Protein AF-X1QH11-F1 (afdb_monomer_lite)

Sequence (89 aa):
ACPVCETGEIQIITSKQTGKRFAGCTNYFQGSCDASYPLPQKGKIQATGRKCSVCGAPRIKVLRRRRRPWDLCINIDCPSKRKEEPVDG

Structure (mmCIF, N/CA/C/O backbone):
data_AF-X1QH11-F1
#
_entry.id   AF-X1QH11-F1
#
loop_
_atom_site.group_PDB
_atom_site.id
_atom_site.type_symbol
_atom_site.label_atom_id
_atom_site.label_alt_id
_atom_site.label_comp_id
_atom_site.label_asym_id
_atom_site.label_entity_id
_atom_site.label_seq_id
_atom_site.pdbx_PDB_ins_code
_atom_site.Cartn_x
_atom_site.Cartn_y
_atom_site.Cartn_z
_atom_site.occupancy
_atom_site.B_iso_or_equiv
_atom_site.auth_seq_id
_atom_site.auth_comp_id
_atom_site.auth_asym_id
_atom_site.auth_atom_id
_atom_site.pdbx_PDB_model_num
ATOM 1 N N . ALA A 1 1 ? -10.774 3.464 -1.451 1.00 86.12 1 ALA A N 1
ATOM 2 C CA . ALA A 1 1 ? -11.545 2.247 -1.127 1.00 86.12 1 ALA A CA 1
ATOM 3 C C . ALA A 1 1 ? -10.636 1.046 -0.844 1.00 86.12 1 ALA A C 1
ATOM 5 O O . ALA A 1 1 ? -9.827 0.669 -1.694 1.00 86.12 1 ALA A O 1
ATOM 6 N N . CYS A 1 2 ? -10.769 0.486 0.358 1.00 92.12 2 CYS A N 1
ATOM 7 C CA . CYS A 1 2 ? -10.172 -0.751 0.847 1.00 92.12 2 CYS A CA 1
ATOM 8 C C . CYS A 1 2 ? -10.908 -1.952 0.232 1.00 92.12 2 CYS A C 1
ATOM 10 O O . CYS A 1 2 ? -12.133 -1.966 0.279 1.00 92.12 2 CYS A O 1
ATOM 12 N N . PRO A 1 3 ? -10.207 -2.956 -0.326 1.00 91.00 3 PRO A N 1
ATOM 13 C CA . PRO A 1 3 ? -10.857 -4.104 -0.964 1.00 91.00 3 PRO A CA 1
ATOM 14 C C . PRO A 1 3 ? -11.500 -5.093 0.025 1.00 91.00 3 PRO A C 1
ATOM 16 O O . PRO A 1 3 ? -12.114 -6.048 -0.423 1.00 91.00 3 PRO A O 1
ATOM 19 N N . VAL A 1 4 ? -11.323 -4.903 1.339 1.00 92.44 4 VAL A N 1
ATOM 20 C CA . VAL A 1 4 ? -11.849 -5.812 2.375 1.00 92.44 4 VAL A CA 1
ATOM 21 C C . VAL A 1 4 ? -13.151 -5.287 2.977 1.00 92.44 4 VAL A C 1
ATOM 23 O O . VAL A 1 4 ? -14.127 -6.018 3.045 1.00 92.44 4 VAL A O 1
ATOM 26 N N . CYS A 1 5 ? -13.180 -4.023 3.413 1.00 93.56 5 CYS A N 1
ATOM 27 C CA . CYS A 1 5 ? -14.349 -3.439 4.083 1.00 93.56 5 CYS A CA 1
ATOM 28 C C . CYS A 1 5 ? -15.135 -2.433 3.232 1.00 93.56 5 CYS A C 1
ATOM 30 O O . CYS A 1 5 ? -16.124 -1.894 3.720 1.00 93.56 5 CYS A O 1
ATOM 32 N N . GLU A 1 6 ? -14.646 -2.104 2.028 1.00 92.38 6 GLU A N 1
ATOM 33 C CA . GLU A 1 6 ? -15.226 -1.178 1.030 1.00 92.38 6 GLU A CA 1
ATOM 34 C C . GLU A 1 6 ? -15.436 0.287 1.464 1.00 92.38 6 GLU A C 1
ATOM 36 O O . GLU A 1 6 ? -15.512 1.178 0.622 1.00 92.38 6 GLU A O 1
ATOM 41 N N . THR A 1 7 ? -15.414 0.564 2.763 1.00 92.69 7 THR A N 1
ATOM 42 C CA . THR A 1 7 ? -15.712 1.860 3.389 1.00 92.69 7 THR A CA 1
ATOM 43 C C . THR A 1 7 ? -14.463 2.680 3.707 1.00 92.69 7 THR A C 1
ATOM 45 O O . THR A 1 7 ? -14.516 3.905 3.730 1.00 92.69 7 THR A O 1
ATOM 48 N N . GLY A 1 8 ? -13.323 2.025 3.945 1.00 92.38 8 GLY A N 1
ATOM 49 C CA . GLY A 1 8 ? -12.055 2.692 4.254 1.00 92.38 8 GLY A CA 1
ATOM 50 C C . GLY A 1 8 ? -11.163 2.939 3.035 1.00 92.38 8 GLY A C 1
ATOM 51 O O . GLY A 1 8 ? -11.480 2.569 1.903 1.00 92.38 8 GLY A O 1
ATOM 52 N N . GLU A 1 9 ? -9.979 3.505 3.260 1.00 93.56 9 GLU A N 1
ATOM 53 C CA . GLU A 1 9 ? -8.929 3.656 2.244 1.00 93.56 9 GLU A CA 1
ATOM 54 C C . GLU A 1 9 ? -7.633 2.965 2.650 1.00 93.56 9 GLU A C 1
ATOM 56 O O . GLU A 1 9 ? -7.337 2.843 3.830 1.00 93.56 9 GLU A O 1
ATOM 61 N N . ILE A 1 10 ? -6.841 2.511 1.675 1.00 95.25 10 ILE A N 1
ATOM 62 C CA . ILE A 1 10 ? -5.519 1.944 1.953 1.00 95.25 10 ILE A CA 1
ATOM 63 C C . ILE A 1 10 ? -4.483 3.064 1.951 1.00 95.25 10 ILE A C 1
ATOM 65 O O . ILE A 1 10 ? -4.292 3.725 0.930 1.00 95.25 10 ILE A O 1
ATOM 69 N N . GLN A 1 11 ? -3.775 3.228 3.065 1.00 94.81 11 GLN A N 1
ATOM 70 C CA . GLN A 1 11 ? -2.738 4.241 3.247 1.00 94.81 11 GLN A CA 1
ATOM 71 C C . GLN A 1 11 ? -1.428 3.624 3.733 1.00 94.81 11 GLN A C 1
ATOM 73 O O . GLN A 1 11 ? -1.417 2.555 4.338 1.00 94.81 11 GLN A O 1
ATOM 78 N N . ILE A 1 12 ? -0.308 4.300 3.464 1.00 95.19 12 ILE A N 1
ATOM 79 C CA . ILE A 1 12 ? 1.000 3.903 3.994 1.00 95.19 12 ILE A CA 1
ATOM 80 C C . ILE A 1 12 ? 1.096 4.375 5.443 1.00 95.19 12 ILE A C 1
ATOM 82 O O . ILE A 1 12 ? 0.976 5.562 5.725 1.00 95.19 12 ILE A O 1
ATOM 86 N N . ILE A 1 13 ? 1.361 3.439 6.343 1.00 94.38 13 ILE A N 1
ATOM 87 C CA . ILE A 1 13 ? 1.441 3.638 7.785 1.00 94.38 13 ILE A CA 1
ATOM 88 C C . ILE A 1 13 ? 2.817 3.169 8.257 1.00 94.38 13 ILE A C 1
ATOM 90 O O . ILE A 1 13 ? 3.343 2.163 7.778 1.00 94.38 13 ILE A O 1
ATOM 94 N N . THR A 1 14 ? 3.398 3.870 9.227 1.00 94.69 14 THR A N 1
ATOM 95 C CA . THR A 1 14 ? 4.584 3.402 9.954 1.00 94.69 14 THR A CA 1
ATOM 96 C C . THR A 1 14 ? 4.150 2.827 11.296 1.00 94.69 14 THR A C 1
ATOM 98 O O . THR A 1 14 ? 3.523 3.513 12.101 1.00 94.69 14 THR A O 1
ATOM 101 N N . SER A 1 15 ? 4.477 1.560 11.548 1.00 92.56 15 SER A N 1
ATOM 102 C CA . SER A 1 15 ? 4.222 0.907 12.832 1.00 92.56 15 SER A CA 1
ATOM 103 C C . SER A 1 15 ? 5.032 1.595 13.927 1.00 92.56 15 SER A C 1
ATOM 105 O O . SER A 1 15 ? 6.259 1.616 13.864 1.00 92.56 15 SER A O 1
ATOM 107 N N . LYS A 1 16 ? 4.356 2.116 14.957 1.00 92.12 16 LYS A N 1
ATOM 108 C CA . LYS A 1 16 ? 5.026 2.711 16.127 1.00 92.12 16 LYS A CA 1
ATOM 109 C C . LYS A 1 16 ? 5.836 1.680 16.920 1.00 92.12 16 LYS A C 1
ATOM 111 O O . LYS A 1 16 ? 6.852 2.030 17.499 1.00 92.12 16 LYS A O 1
ATOM 116 N N . GLN A 1 17 ? 5.406 0.417 16.912 1.00 92.31 17 GLN A N 1
ATOM 117 C CA . GLN A 1 17 ? 6.054 -0.662 17.660 1.00 92.31 17 GLN A CA 1
ATOM 118 C C . GLN A 1 17 ? 7.338 -1.155 16.985 1.00 92.31 17 GLN A C 1
ATOM 120 O O . GLN A 1 17 ? 8.332 -1.404 17.655 1.00 92.31 17 GLN A O 1
ATOM 125 N N . THR A 1 18 ? 7.323 -1.322 15.659 1.00 94.12 18 THR A N 1
ATOM 126 C CA . THR A 1 18 ? 8.452 -1.934 14.930 1.00 94.12 18 THR A CA 1
ATOM 127 C C . THR A 1 18 ? 9.259 -0.940 14.099 1.00 94.12 18 THR A C 1
ATOM 129 O O . THR A 1 18 ? 10.285 -1.313 13.535 1.00 94.12 18 THR A O 1
ATOM 132 N N . GLY A 1 19 ? 8.772 0.292 13.933 1.00 95.06 19 GLY A N 1
ATOM 133 C CA . GLY A 1 19 ? 9.325 1.286 13.008 1.00 95.06 19 GLY A CA 1
ATOM 134 C C . GLY A 1 19 ? 9.165 0.927 11.525 1.00 95.06 19 GLY A C 1
ATOM 135 O O . GLY A 1 19 ? 9.583 1.691 10.656 1.00 95.06 19 GLY A O 1
ATOM 136 N N . LYS A 1 20 ? 8.568 -0.228 11.203 1.00 95.44 20 LYS A N 1
ATOM 137 C CA . LYS A 1 20 ? 8.408 -0.707 9.828 1.00 95.44 20 LYS A CA 1
ATOM 138 C C . LYS A 1 20 ? 7.186 -0.079 9.176 1.00 95.44 20 LYS A C 1
ATOM 140 O O . LYS A 1 20 ? 6.137 0.072 9.802 1.00 95.44 20 LYS A O 1
ATOM 145 N N . ARG A 1 21 ? 7.298 0.229 7.887 1.00 95.38 21 ARG A N 1
ATOM 146 C CA . ARG A 1 21 ? 6.166 0.706 7.086 1.00 95.38 21 ARG A CA 1
ATOM 147 C C . ARG A 1 21 ? 5.338 -0.439 6.511 1.00 95.38 21 ARG A C 1
ATOM 149 O O . ARG A 1 21 ? 5.888 -1.451 6.080 1.00 95.38 21 ARG A O 1
ATOM 156 N N . PHE A 1 22 ? 4.033 -0.245 6.449 1.00 95.88 22 PHE A N 1
ATOM 157 C CA . PHE A 1 22 ? 3.060 -1.150 5.847 1.00 95.88 22 PHE A CA 1
ATOM 158 C C . PHE A 1 22 ? 1.947 -0.326 5.190 1.00 95.88 22 PHE A C 1
ATOM 160 O O . PHE A 1 22 ? 1.877 0.884 5.383 1.00 95.88 22 PHE A O 1
ATOM 167 N N . ALA A 1 23 ? 1.116 -0.946 4.363 1.00 96.06 23 ALA A N 1
ATOM 168 C CA . ALA A 1 23 ? -0.110 -0.339 3.869 1.00 96.06 23 ALA A CA 1
ATOM 169 C C . ALA A 1 23 ? -1.280 -0.906 4.673 1.00 96.06 23 ALA A C 1
ATOM 171 O O . ALA A 1 23 ? -1.389 -2.121 4.779 1.00 96.06 23 ALA A O 1
ATOM 172 N N . GLY A 1 24 ? -2.136 -0.063 5.236 1.00 96.00 24 GLY A N 1
ATOM 173 C CA . GLY A 1 24 ? -3.280 -0.497 6.038 1.00 96.00 24 GLY A CA 1
ATOM 174 C C . GLY A 1 24 ? -4.534 0.309 5.737 1.00 96.00 24 GLY A C 1
ATOM 175 O O . GLY A 1 24 ? -4.454 1.404 5.177 1.00 96.00 24 GLY A O 1
ATOM 176 N N . CYS A 1 25 ? -5.691 -0.253 6.081 1.00 96.69 25 CYS A N 1
ATOM 177 C CA . CYS A 1 25 ? -6.967 0.452 5.998 1.00 96.69 25 CYS A CA 1
ATOM 178 C C . CYS A 1 25 ? -7.001 1.656 6.960 1.00 96.69 25 CYS A C 1
ATOM 180 O O . CYS A 1 25 ? -6.489 1.574 8.071 1.00 96.69 25 CYS A O 1
ATOM 182 N N . THR A 1 26 ? -7.666 2.752 6.602 1.00 95.31 26 THR A N 1
ATOM 183 C CA . THR A 1 26 ? -7.940 3.875 7.524 1.00 95.31 26 THR A CA 1
ATOM 184 C C . THR A 1 26 ? -8.734 3.437 8.756 1.00 95.31 26 THR A C 1
ATOM 186 O O . THR A 1 26 ? -8.563 3.993 9.838 1.00 95.31 26 THR A O 1
ATOM 189 N N . ASN A 1 27 ? -9.546 2.389 8.611 1.00 94.94 27 ASN A N 1
ATOM 190 C CA . ASN A 1 27 ? -10.327 1.794 9.693 1.00 94.94 27 ASN A CA 1
ATOM 191 C C . ASN A 1 27 ? -9.533 0.745 10.495 1.00 94.94 27 ASN A C 1
ATOM 193 O O . ASN A 1 27 ? -10.055 0.185 11.454 1.00 94.94 27 ASN A O 1
ATOM 197 N N . TYR A 1 28 ? -8.262 0.507 10.144 1.00 92.25 28 TYR A N 1
ATOM 198 C CA . TYR A 1 28 ? -7.398 -0.467 10.816 1.00 92.25 28 TYR A CA 1
ATOM 199 C C . TYR A 1 28 ? -7.249 -0.184 12.310 1.00 92.25 28 TYR A C 1
ATOM 201 O O . TYR A 1 28 ? -7.426 -1.061 13.147 1.00 92.25 28 TYR A O 1
ATOM 209 N N . PHE A 1 29 ? -7.002 1.077 12.665 1.00 87.44 29 PHE A N 1
ATOM 210 C CA . PHE A 1 29 ? -6.842 1.480 14.062 1.00 87.44 29 PHE A CA 1
ATOM 211 C C . PHE A 1 29 ? -8.151 1.519 14.855 1.00 87.44 29 PHE A C 1
ATOM 213 O O . PHE A 1 29 ? -8.110 1.571 16.079 1.00 87.44 29 PHE A O 1
ATOM 220 N N . GLN A 1 30 ? -9.297 1.490 14.171 1.00 88.81 30 GLN A N 1
ATOM 221 C CA . GLN A 1 30 ? -10.616 1.441 14.803 1.00 88.81 30 GLN A CA 1
ATOM 222 C C . GLN A 1 30 ? -11.057 -0.005 15.093 1.00 88.81 30 GLN A C 1
ATOM 224 O O . GLN A 1 30 ? -12.093 -0.209 15.713 1.00 88.81 30 GLN A O 1
ATOM 229 N N . GLY A 1 31 ? -10.306 -1.011 14.624 1.00 90.62 31 GLY A N 1
ATOM 230 C CA . GLY A 1 31 ? -10.633 -2.430 14.794 1.00 90.62 31 GLY A CA 1
ATOM 231 C C . GLY A 1 31 ? -11.758 -2.947 13.891 1.00 90.62 31 GLY A C 1
ATOM 232 O O . GLY A 1 31 ? -12.054 -4.135 13.916 1.00 90.62 31 GLY A O 1
ATOM 233 N N . SER A 1 32 ? -12.366 -2.094 13.061 1.00 94.06 32 SER A N 1
ATOM 234 C CA . SER A 1 32 ? -13.446 -2.472 12.137 1.00 94.06 32 SER A CA 1
ATOM 235 C C . SER A 1 32 ? -12.949 -3.013 10.788 1.00 94.06 32 SER A C 1
ATOM 237 O O . SER A 1 32 ? -13.748 -3.402 9.939 1.00 94.06 32 SER A O 1
ATOM 239 N N . CYS A 1 33 ? -11.633 -3.038 10.563 1.00 95.44 33 CYS A N 1
ATOM 240 C CA . CYS A 1 33 ? -11.002 -3.679 9.412 1.00 95.44 33 CYS A CA 1
ATOM 241 C C . CYS A 1 33 ? -9.581 -4.116 9.783 1.00 95.44 33 CYS A C 1
ATOM 243 O O . CYS A 1 33 ? -8.857 -3.365 10.417 1.00 95.44 33 CYS A O 1
ATOM 245 N N . ASP A 1 34 ? -9.147 -5.291 9.350 1.00 94.44 34 ASP A N 1
ATOM 246 C CA . ASP A 1 34 ? -7.822 -5.863 9.631 1.00 94.44 34 ASP A CA 1
ATOM 247 C C . ASP A 1 34 ? -6.875 -5.824 8.416 1.00 94.44 34 ASP A C 1
ATOM 249 O O . ASP A 1 34 ? -5.720 -6.250 8.495 1.00 94.44 34 ASP A O 1
ATOM 253 N N . ALA A 1 35 ? -7.336 -5.262 7.293 1.00 95.06 35 ALA A N 1
ATOM 254 C CA . ALA A 1 35 ? -6.579 -5.211 6.051 1.00 95.06 35 ALA A CA 1
ATOM 255 C C . ALA A 1 35 ? -5.236 -4.489 6.239 1.00 95.06 35 ALA A C 1
ATOM 257 O O . ALA A 1 35 ? -5.175 -3.265 6.418 1.00 95.06 35 ALA A O 1
ATOM 258 N N . SER A 1 36 ? -4.158 -5.263 6.135 1.00 94.94 36 SER A N 1
ATOM 259 C CA . SER A 1 36 ? -2.782 -4.798 6.234 1.00 94.94 36 SER A CA 1
ATOM 260 C C . SER A 1 36 ? -1.888 -5.544 5.245 1.00 94.94 36 SER A C 1
ATOM 262 O O . SER A 1 36 ? -2.073 -6.726 4.967 1.00 94.94 36 SER A O 1
ATOM 264 N N . TYR A 1 37 ? -0.920 -4.832 4.677 1.00 94.94 37 TYR A N 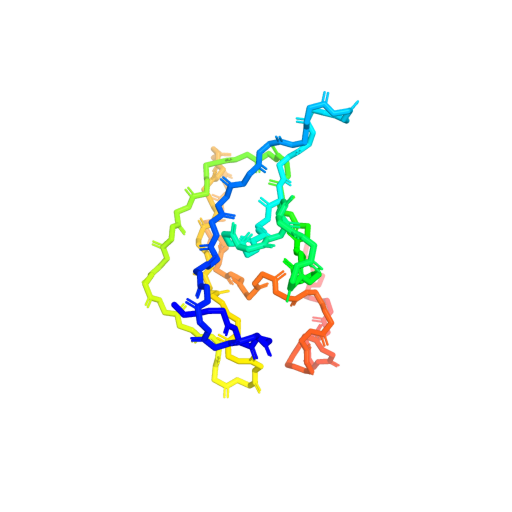1
ATOM 265 C CA . TYR A 1 37 ? -0.026 -5.347 3.649 1.00 94.94 37 TYR A CA 1
ATOM 266 C C . TYR A 1 37 ? 1.403 -4.887 3.941 1.00 94.94 37 TYR A C 1
ATOM 268 O O . TYR A 1 37 ? 1.657 -3.677 4.003 1.00 94.94 37 TYR A O 1
ATOM 276 N N . PRO A 1 38 ? 2.370 -5.802 4.110 1.00 94.38 38 PRO A N 1
ATOM 277 C CA . PRO A 1 38 ? 3.752 -5.410 4.331 1.00 94.38 38 PRO A CA 1
ATOM 278 C C . PRO A 1 38 ? 4.290 -4.672 3.103 1.00 94.38 38 PRO A C 1
ATOM 280 O O . PRO A 1 38 ? 4.071 -5.071 1.959 1.00 94.38 38 PRO A O 1
ATOM 283 N N . LEU A 1 39 ? 5.033 -3.591 3.332 1.00 95.25 39 LEU A N 1
ATOM 284 C CA . LEU A 1 39 ? 5.662 -2.831 2.256 1.00 95.25 39 LEU A CA 1
ATOM 285 C C . LEU A 1 39 ? 7.178 -3.048 2.239 1.00 95.25 39 LEU A C 1
ATOM 287 O O . LEU A 1 39 ? 7.784 -3.305 3.284 1.00 95.25 39 LEU A O 1
ATOM 291 N N . PRO A 1 40 ? 7.846 -2.891 1.080 1.00 93.12 40 PRO A N 1
ATOM 292 C CA . PRO A 1 40 ? 9.303 -2.873 1.038 1.00 93.12 40 PRO A CA 1
ATOM 293 C C . PRO A 1 40 ? 9.832 -1.792 1.976 1.00 93.12 40 PRO A C 1
ATOM 295 O O . PRO A 1 40 ? 9.407 -0.653 1.853 1.00 93.12 40 PRO A O 1
ATOM 298 N N . GLN A 1 41 ? 10.778 -2.089 2.869 1.00 94.62 41 GLN A N 1
ATOM 299 C CA . GLN A 1 41 ? 11.272 -1.105 3.855 1.00 94.62 41 GLN A CA 1
ATOM 300 C C . GLN A 1 41 ? 12.272 -0.093 3.271 1.00 94.62 41 GLN A C 1
ATOM 302 O O . GLN A 1 41 ? 12.428 1.007 3.787 1.00 94.62 41 GLN A O 1
ATOM 307 N N . LYS A 1 42 ? 12.925 -0.439 2.154 1.00 92.44 42 LYS A N 1
ATOM 308 C CA . LYS A 1 42 ? 13.916 0.409 1.468 1.00 92.44 42 LYS A CA 1
ATOM 309 C C . LYS A 1 42 ? 13.385 0.947 0.141 1.00 92.44 42 LYS A C 1
ATOM 311 O O . LYS A 1 42 ? 12.736 0.212 -0.612 1.00 92.44 42 LYS A O 1
ATOM 316 N N . GLY A 1 43 ? 13.761 2.182 -0.188 1.00 93.00 43 GLY A N 1
ATOM 317 C CA . GLY A 1 43 ? 13.372 2.888 -1.415 1.00 93.00 43 GLY A CA 1
ATOM 318 C C . GLY A 1 43 ? 12.190 3.839 -1.216 1.00 93.00 43 GLY A C 1
ATOM 319 O O . GLY A 1 43 ? 11.520 3.803 -0.183 1.00 93.00 43 GLY A O 1
ATOM 320 N N . LYS A 1 44 ? 11.922 4.688 -2.208 1.00 95.00 44 LYS A N 1
ATOM 321 C CA . LYS A 1 44 ? 10.754 5.578 -2.225 1.00 95.00 44 LYS A CA 1
ATOM 322 C C . LYS A 1 44 ? 9.553 4.815 -2.774 1.00 95.00 44 LYS A C 1
ATOM 324 O O . LYS A 1 44 ? 9.665 4.203 -3.829 1.00 95.00 44 LYS A O 1
ATOM 329 N N . ILE A 1 45 ? 8.429 4.840 -2.065 1.00 95.44 45 ILE A N 1
ATOM 330 C CA . ILE A 1 45 ? 7.170 4.253 -2.535 1.00 95.44 45 ILE A CA 1
ATOM 331 C C . ILE A 1 45 ? 6.352 5.358 -3.198 1.00 95.44 45 ILE A C 1
ATOM 333 O O . ILE A 1 45 ? 6.239 6.454 -2.655 1.00 95.44 45 ILE A O 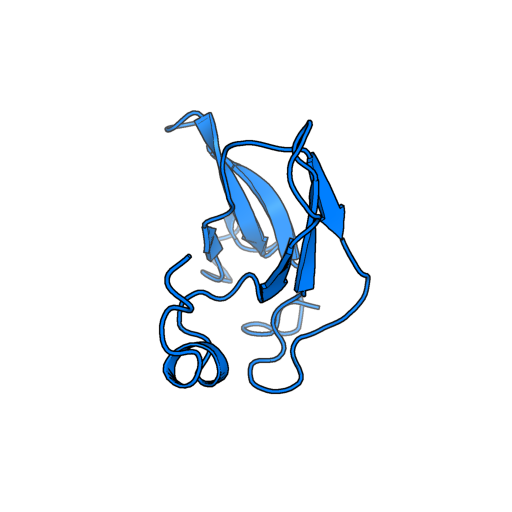1
ATOM 337 N N . GLN A 1 46 ? 5.801 5.071 -4.371 1.00 94.88 46 GLN A N 1
ATOM 338 C CA . GLN A 1 46 ? 4.858 5.928 -5.073 1.00 94.88 46 GLN A CA 1
ATOM 339 C C . GLN A 1 46 ? 3.572 5.152 -5.333 1.00 94.88 46 GLN A C 1
ATOM 341 O O . GLN A 1 46 ? 3.605 4.042 -5.873 1.00 94.88 46 GLN A O 1
ATOM 346 N N . ALA A 1 47 ? 2.440 5.746 -4.962 1.00 91.75 47 ALA A N 1
ATOM 347 C CA . ALA A 1 47 ? 1.140 5.246 -5.375 1.00 91.75 47 ALA A CA 1
ATOM 348 C C . ALA A 1 47 ? 1.016 5.393 -6.896 1.00 91.75 47 ALA A C 1
ATOM 350 O O . ALA A 1 47 ? 1.322 6.447 -7.448 1.00 91.75 47 ALA A O 1
ATOM 351 N N . THR A 1 48 ? 0.588 4.332 -7.578 1.00 93.12 48 THR A N 1
ATOM 352 C CA . THR A 1 48 ? 0.389 4.380 -9.038 1.00 93.12 48 THR A CA 1
ATOM 353 C C . THR A 1 48 ? -1.007 4.861 -9.427 1.00 93.12 48 THR A C 1
ATOM 355 O O . THR A 1 48 ? -1.275 5.030 -10.610 1.00 93.12 48 THR A O 1
ATOM 358 N N . GLY A 1 49 ? -1.917 5.001 -8.456 1.00 91.38 49 GLY A N 1
ATOM 359 C CA . GLY A 1 49 ? -3.348 5.219 -8.692 1.00 91.38 49 GLY A CA 1
ATOM 360 C C . GLY A 1 49 ? -4.089 3.988 -9.231 1.00 91.38 49 GLY A C 1
ATOM 361 O O . GLY A 1 49 ? -5.312 3.998 -9.312 1.00 91.38 49 GLY A O 1
ATOM 362 N N . ARG A 1 50 ? -3.377 2.904 -9.567 1.00 92.81 50 ARG A N 1
ATOM 363 C CA . ARG A 1 50 ? -3.959 1.685 -10.137 1.00 92.81 50 ARG A CA 1
ATOM 364 C C . ARG A 1 50 ? -4.257 0.651 -9.058 1.00 92.81 50 ARG A C 1
ATOM 366 O O . ARG A 1 50 ? -3.513 0.516 -8.083 1.00 92.81 50 ARG A O 1
ATOM 373 N N . LYS A 1 51 ? -5.310 -0.131 -9.280 1.00 92.75 51 LYS A N 1
ATOM 374 C CA . LYS A 1 51 ? -5.633 -1.333 -8.502 1.00 92.75 51 LYS A CA 1
ATOM 375 C C . LYS A 1 51 ? -5.187 -2.580 -9.262 1.00 92.75 51 LYS A C 1
ATOM 377 O O . LYS A 1 51 ? -5.078 -2.572 -10.486 1.00 92.75 51 LYS A O 1
ATOM 382 N N . CYS A 1 52 ? -4.887 -3.648 -8.537 1.00 92.69 52 CYS A N 1
ATOM 383 C CA . CYS A 1 52 ? -4.662 -4.959 -9.125 1.00 92.69 52 CYS A CA 1
ATOM 384 C C . CYS A 1 52 ? -5.977 -5.481 -9.709 1.00 92.69 52 CYS A C 1
ATOM 386 O O . CYS A 1 52 ? -6.990 -5.490 -9.015 1.00 92.69 52 CYS A O 1
ATOM 388 N N . SER A 1 53 ? -5.949 -5.951 -10.954 1.00 91.19 53 SER A N 1
ATOM 389 C CA . SER A 1 53 ? -7.115 -6.537 -11.626 1.00 91.19 53 SER A CA 1
ATOM 390 C C . SER A 1 53 ? -7.560 -7.877 -11.033 1.00 91.19 53 SER A C 1
ATOM 392 O O . SER A 1 53 ? -8.670 -8.309 -11.306 1.00 91.19 53 SER A O 1
ATOM 394 N N . VAL A 1 54 ? -6.709 -8.535 -10.236 1.00 92.31 54 VAL A N 1
ATOM 395 C CA . VAL A 1 54 ? -6.979 -9.872 -9.683 1.00 92.31 54 VAL A CA 1
ATOM 396 C C . VAL A 1 54 ? -7.534 -9.806 -8.264 1.00 92.31 54 VAL A C 1
ATOM 398 O O . VAL A 1 54 ? -8.525 -10.457 -7.969 1.00 92.31 54 VAL A O 1
ATOM 401 N N . CYS A 1 55 ? -6.908 -9.033 -7.373 1.00 90.81 55 CYS A N 1
ATOM 402 C CA . CYS A 1 55 ? -7.305 -8.974 -5.958 1.00 90.81 55 CYS A CA 1
ATOM 403 C C . CYS A 1 55 ? -7.834 -7.604 -5.512 1.00 90.81 55 CYS A C 1
ATOM 405 O O . CYS A 1 55 ? -8.081 -7.400 -4.328 1.00 90.81 55 CYS A O 1
ATOM 407 N N . GLY A 1 56 ? -7.918 -6.619 -6.412 1.00 91.06 56 GLY A N 1
ATOM 408 C CA . GLY A 1 56 ? -8.405 -5.271 -6.098 1.00 91.06 56 GLY A CA 1
ATOM 409 C C . GLY A 1 56 ? -7.466 -4.409 -5.241 1.00 91.06 56 GLY A C 1
ATOM 410 O O . GLY A 1 56 ? -7.678 -3.199 -5.133 1.00 91.06 56 GLY A O 1
ATOM 411 N N . ALA A 1 57 ? -6.401 -4.978 -4.665 1.00 93.81 57 ALA A N 1
ATOM 412 C CA . ALA A 1 57 ? -5.457 -4.235 -3.836 1.00 93.81 57 ALA A CA 1
ATOM 413 C C . ALA A 1 57 ? -4.656 -3.202 -4.658 1.00 93.81 57 ALA A C 1
ATOM 415 O O . ALA A 1 57 ? -4.333 -3.454 -5.825 1.00 93.81 57 ALA A O 1
ATOM 416 N N . PRO A 1 58 ? -4.289 -2.045 -4.076 1.00 94.50 58 PRO A N 1
ATOM 417 C CA . PRO A 1 58 ? -3.489 -1.034 -4.759 1.00 94.50 58 PRO A CA 1
ATOM 418 C C . PRO A 1 58 ? -2.166 -1.558 -5.329 1.00 94.50 58 PRO A C 1
ATOM 420 O O . PRO A 1 58 ? -1.523 -2.461 -4.785 1.00 94.50 58 PRO A O 1
ATOM 423 N N . ARG A 1 59 ? -1.721 -0.931 -6.418 1.00 94.44 59 ARG A N 1
ATOM 424 C CA . ARG A 1 59 ? -0.383 -1.121 -6.975 1.00 94.44 59 ARG A CA 1
ATOM 425 C C . ARG A 1 59 ? 0.515 0.059 -6.643 1.00 94.44 59 ARG A C 1
ATOM 427 O O . ARG A 1 59 ? 0.110 1.224 -6.729 1.00 94.44 59 ARG A O 1
ATOM 434 N N . ILE A 1 60 ? 1.760 -0.246 -6.311 1.00 95.25 60 ILE A N 1
ATOM 435 C CA . ILE A 1 60 ? 2.784 0.746 -5.997 1.00 95.25 60 ILE A CA 1
ATOM 436 C C . ILE A 1 60 ? 3.976 0.594 -6.925 1.00 95.25 60 ILE A C 1
ATOM 438 O O . ILE A 1 60 ? 4.323 -0.506 -7.345 1.00 95.25 60 ILE A O 1
AT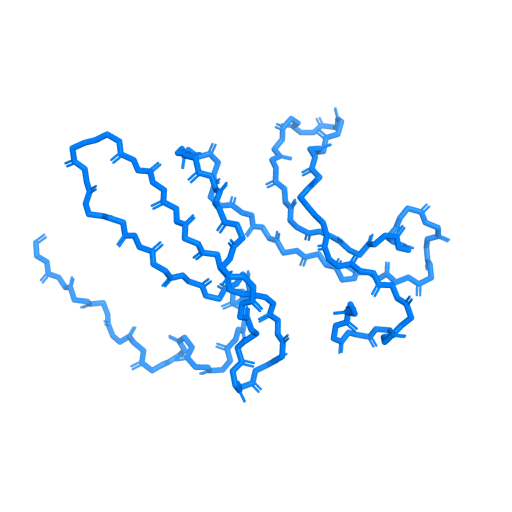OM 442 N N . LYS A 1 61 ? 4.646 1.711 -7.183 1.00 95.62 61 LYS A N 1
ATOM 443 C CA . LYS A 1 61 ? 5.965 1.740 -7.802 1.00 95.62 61 LYS A CA 1
ATOM 444 C C . LYS A 1 61 ? 6.986 2.033 -6.719 1.00 95.62 61 LYS A C 1
ATOM 446 O O . LYS A 1 61 ? 6.809 2.962 -5.933 1.00 95.62 61 LYS A O 1
ATOM 451 N N . VAL A 1 62 ? 8.059 1.255 -6.667 1.00 95.81 62 VAL A N 1
ATOM 452 C CA . VAL A 1 62 ? 9.128 1.474 -5.693 1.00 95.81 62 VAL A CA 1
ATOM 453 C C . VAL A 1 62 ? 10.408 1.898 -6.412 1.00 95.81 62 VAL A C 1
ATOM 455 O O . VAL A 1 62 ? 10.883 1.266 -7.348 1.00 95.81 62 VAL A O 1
ATOM 458 N N . LEU A 1 63 ? 10.978 3.018 -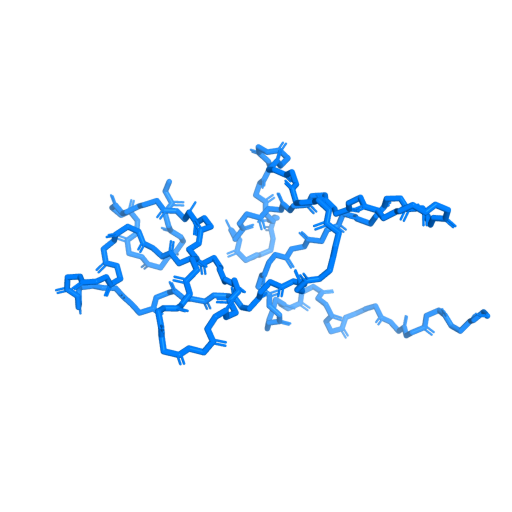5.987 1.00 95.44 63 LEU A N 1
ATOM 459 C CA . LEU A 1 63 ? 12.166 3.609 -6.587 1.00 95.44 63 LEU A CA 1
ATOM 460 C C . LEU A 1 63 ? 13.366 3.375 -5.674 1.00 95.44 63 LEU A C 1
ATOM 462 O O . LEU A 1 63 ? 13.329 3.689 -4.480 1.00 95.44 63 LEU A O 1
ATOM 466 N N . ARG A 1 64 ? 14.449 2.838 -6.233 1.00 94.44 64 ARG A N 1
ATOM 467 C CA . ARG A 1 64 ? 15.729 2.651 -5.542 1.00 94.44 64 ARG A CA 1
ATOM 468 C C . ARG A 1 64 ? 16.857 3.193 -6.413 1.00 94.44 64 ARG A C 1
ATOM 470 O O . ARG A 1 64 ? 16.838 3.035 -7.629 1.00 94.44 64 ARG A O 1
ATOM 477 N N . ARG A 1 65 ? 17.848 3.832 -5.788 1.00 92.69 65 ARG A N 1
ATOM 478 C CA . ARG A 1 65 ? 19.014 4.377 -6.498 1.00 92.69 65 ARG A CA 1
ATOM 479 C C . ARG A 1 65 ? 19.741 3.239 -7.230 1.00 92.69 65 ARG A C 1
ATOM 481 O O . ARG A 1 65 ? 19.977 2.195 -6.627 1.00 92.69 65 ARG A O 1
ATOM 488 N N . ARG A 1 66 ? 20.097 3.452 -8.504 1.00 92.19 66 ARG A N 1
ATOM 489 C CA . ARG A 1 66 ? 20.806 2.479 -9.367 1.00 92.19 66 ARG A CA 1
ATOM 490 C C . ARG A 1 66 ? 20.079 1.137 -9.576 1.00 92.19 66 ARG A C 1
ATOM 492 O O . ARG A 1 66 ? 20.711 0.152 -9.938 1.00 92.19 66 ARG A O 1
ATOM 499 N N . ARG A 1 67 ? 18.764 1.064 -9.347 1.00 91.38 67 ARG A N 1
ATOM 500 C CA . ARG A 1 67 ? 17.948 -0.126 -9.637 1.00 91.38 67 ARG A CA 1
ATOM 501 C C . ARG A 1 67 ? 16.734 0.285 -10.464 1.00 91.38 67 ARG A C 1
ATOM 503 O O . ARG A 1 67 ? 16.228 1.395 -10.301 1.00 91.38 67 ARG A O 1
ATOM 510 N N . ARG A 1 68 ? 16.267 -0.605 -11.343 1.00 91.88 68 ARG A N 1
ATOM 511 C CA . ARG A 1 68 ? 15.052 -0.358 -12.128 1.00 91.88 68 ARG A CA 1
ATOM 512 C C . ARG A 1 68 ? 13.842 -0.207 -11.194 1.00 91.88 68 ARG A C 1
ATOM 514 O O . ARG A 1 68 ? 13.730 -0.970 -10.232 1.00 91.88 68 ARG A O 1
ATOM 521 N N . PRO A 1 69 ? 12.942 0.759 -11.452 1.00 92.44 69 PRO A N 1
ATOM 522 C CA . PRO A 1 69 ? 11.653 0.815 -10.783 1.00 92.44 69 PRO A CA 1
ATOM 523 C C . PRO A 1 69 ? 10.872 -0.481 -10.992 1.00 92.44 69 PRO A C 1
ATOM 525 O O . PRO A 1 69 ? 10.611 -0.884 -12.120 1.00 92.44 69 PRO A O 1
ATOM 528 N N . TRP A 1 70 ? 10.471 -1.097 -9.895 1.00 88.50 70 TRP A N 1
ATOM 529 C CA . TRP A 1 70 ? 9.533 -2.218 -9.839 1.00 88.50 70 TRP A CA 1
ATOM 530 C C . TRP A 1 70 ? 8.127 -1.725 -9.473 1.00 88.50 70 TRP A C 1
ATOM 532 O O . TRP A 1 70 ? 7.949 -0.945 -8.531 1.00 88.50 70 TRP A O 1
ATOM 542 N N . ASP A 1 71 ? 7.136 -2.170 -10.241 1.00 91.81 71 ASP A N 1
ATOM 543 C CA . ASP A 1 71 ? 5.711 -1.976 -9.976 1.00 91.81 71 ASP A CA 1
ATOM 544 C C . ASP A 1 71 ? 5.149 -3.285 -9.415 1.00 91.81 71 ASP A C 1
ATOM 546 O O . ASP A 1 71 ? 5.257 -4.323 -10.063 1.00 91.81 71 ASP A O 1
ATOM 550 N N . LEU A 1 72 ? 4.551 -3.250 -8.226 1.00 91.75 72 LEU A N 1
ATOM 551 C CA . LEU A 1 72 ? 4.009 -4.439 -7.578 1.00 91.75 72 LEU A CA 1
ATOM 552 C C . LEU A 1 72 ? 2.613 -4.213 -6.997 1.00 91.75 72 LEU A C 1
ATOM 554 O O . LEU A 1 72 ? 2.265 -3.120 -6.547 1.00 91.75 72 LEU A O 1
ATOM 558 N N . CYS A 1 73 ? 1.835 -5.295 -6.949 1.00 94.25 73 CYS A N 1
ATOM 559 C CA . CYS A 1 73 ? 0.673 -5.381 -6.074 1.00 94.25 73 CYS A CA 1
ATOM 560 C C . CYS A 1 73 ? 1.144 -5.471 -4.616 1.00 94.25 73 CYS A C 1
ATOM 562 O O . CYS A 1 73 ? 2.049 -6.256 -4.304 1.00 94.25 73 CYS A O 1
ATOM 564 N N . ILE A 1 74 ? 0.535 -4.669 -3.736 1.00 94.12 74 ILE A N 1
ATOM 565 C CA . ILE A 1 74 ? 0.882 -4.661 -2.308 1.00 94.12 74 ILE A CA 1
ATOM 566 C C . ILE A 1 74 ? 0.439 -5.938 -1.589 1.00 94.12 74 ILE A C 1
ATOM 568 O O . ILE A 1 74 ? 1.060 -6.314 -0.603 1.00 94.12 74 ILE A O 1
ATOM 572 N N . ASN A 1 75 ? -0.593 -6.620 -2.094 1.00 93.56 75 ASN A N 1
ATOM 573 C CA . ASN A 1 75 ? -1.034 -7.890 -1.539 1.00 93.56 75 ASN A CA 1
ATOM 574 C C . ASN A 1 75 ? -0.020 -8.988 -1.908 1.00 93.56 75 ASN A C 1
ATOM 576 O O . ASN A 1 75 ? 0.174 -9.294 -3.089 1.00 93.56 75 ASN A O 1
ATOM 580 N N . ILE A 1 76 ? 0.670 -9.542 -0.907 1.00 88.44 76 ILE A N 1
ATOM 581 C CA . ILE A 1 76 ? 1.674 -10.596 -1.115 1.00 88.44 76 ILE A CA 1
ATOM 582 C C . ILE A 1 76 ? 1.017 -11.931 -1.454 1.00 88.44 76 ILE A C 1
ATOM 584 O O . ILE A 1 76 ? 1.565 -12.679 -2.255 1.00 88.44 76 ILE A O 1
ATOM 588 N N . ASP A 1 77 ? -0.191 -12.148 -0.941 1.00 89.12 77 ASP A N 1
ATOM 589 C CA . ASP A 1 77 ? -0.994 -13.349 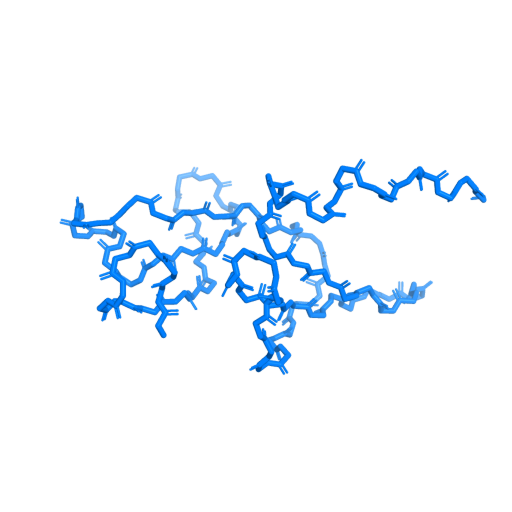-1.152 1.00 89.12 77 ASP A CA 1
ATOM 590 C C . ASP A 1 77 ? -1.829 -13.256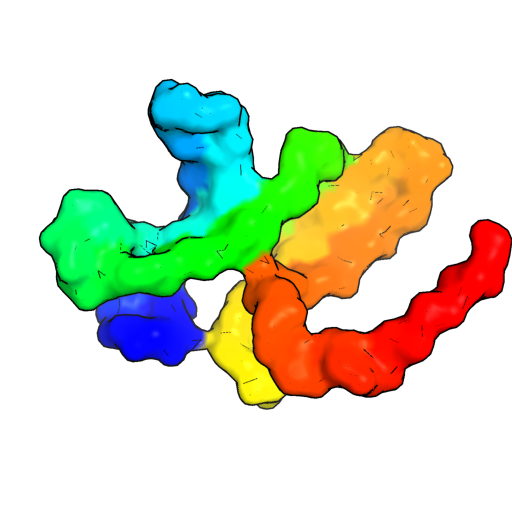 -2.436 1.00 89.12 77 ASP A C 1
ATOM 592 O O . ASP A 1 77 ? -2.678 -14.106 -2.717 1.00 89.12 77 ASP A O 1
ATOM 596 N N . CYS A 1 78 ? -1.593 -12.214 -3.245 1.00 89.75 78 CYS A N 1
ATOM 597 C CA . CYS A 1 78 ? -2.285 -12.014 -4.507 1.00 89.75 78 CYS A CA 1
ATOM 598 C C . CYS A 1 78 ? -2.148 -13.271 -5.386 1.00 89.75 78 CYS A C 1
ATOM 600 O O . CYS A 1 78 ? -1.022 -13.658 -5.715 1.00 89.75 78 CYS A O 1
ATOM 602 N N . PRO A 1 79 ? -3.259 -13.870 -5.858 1.00 87.81 79 PRO A N 1
ATOM 603 C CA . PRO A 1 79 ? -3.214 -15.066 -6.696 1.00 87.81 79 PRO A CA 1
ATOM 604 C C . PRO A 1 79 ? -2.362 -14.902 -7.960 1.00 87.81 79 PRO A C 1
ATOM 606 O O . PRO A 1 79 ? -1.784 -15.873 -8.436 1.00 87.81 79 PRO A O 1
ATOM 609 N N . SER A 1 80 ? -2.226 -13.672 -8.472 1.00 84.38 80 SER A N 1
ATOM 610 C CA . SER A 1 80 ? -1.380 -13.383 -9.635 1.00 84.38 80 SER A CA 1
ATOM 611 C C . SER A 1 80 ? 0.115 -13.585 -9.371 1.00 84.38 80 SER A C 1
ATOM 613 O O . SER A 1 80 ? 0.848 -13.856 -10.311 1.00 84.38 80 SER A O 1
ATOM 615 N N . LYS A 1 81 ? 0.580 -13.455 -8.118 1.00 74.88 81 LYS A N 1
ATOM 616 C CA . LYS A 1 81 ? 1.998 -13.633 -7.767 1.00 74.88 81 LYS A CA 1
ATOM 617 C C . LYS A 1 81 ? 2.435 -15.093 -7.795 1.00 74.88 81 LYS A C 1
ATOM 619 O O . LYS A 1 81 ? 3.598 -15.361 -8.048 1.00 74.88 81 LYS A O 1
ATOM 624 N N . ARG A 1 82 ? 1.508 -16.041 -7.611 1.00 62.41 82 ARG A N 1
ATOM 625 C CA . ARG A 1 82 ? 1.796 -17.483 -7.709 1.00 62.41 82 ARG A CA 1
ATOM 626 C C . ARG A 1 82 ? 2.135 -17.949 -9.136 1.00 62.41 82 ARG A C 1
ATOM 628 O O . ARG A 1 82 ? 2.407 -19.126 -9.318 1.00 62.41 82 ARG A O 1
ATOM 635 N N . LYS A 1 83 ? 2.107 -17.054 -10.133 1.00 53.88 83 LYS A N 1
ATOM 636 C CA . LYS A 1 83 ? 2.436 -17.351 -11.537 1.00 53.88 83 LYS A CA 1
ATOM 637 C C . LYS A 1 83 ? 3.704 -16.658 -12.055 1.00 53.88 83 LYS A C 1
ATOM 639 O O . LYS A 1 83 ? 4.020 -16.824 -13.226 1.00 53.88 83 LYS A O 1
ATOM 644 N N . GLU A 1 84 ? 4.414 -15.890 -11.231 1.00 48.66 84 GLU A N 1
ATOM 645 C CA . GLU A 1 84 ? 5.721 -15.340 -11.612 1.00 48.66 84 GLU A CA 1
ATOM 646 C C . GLU A 1 84 ? 6.809 -16.233 -11.007 1.00 48.66 84 GLU A C 1
ATOM 648 O O . GLU A 1 84 ? 7.183 -16.074 -9.845 1.00 48.66 84 GLU A O 1
ATOM 653 N N . GLU A 1 85 ? 7.275 -17.211 -11.790 1.00 43.12 85 GLU A N 1
ATOM 654 C CA . GLU A 1 85 ? 8.524 -17.916 -11.497 1.00 43.12 85 GLU A CA 1
ATOM 655 C C . GLU A 1 85 ? 9.661 -16.889 -11.338 1.00 43.12 85 GLU A C 1
ATOM 657 O O . GLU A 1 85 ? 9.660 -15.860 -12.028 1.00 43.12 85 GLU A O 1
ATOM 662 N N . PRO A 1 86 ? 10.609 -17.106 -10.410 1.00 45.06 86 PRO A N 1
ATOM 663 C CA . PRO A 1 86 ? 11.711 -16.182 -10.214 1.00 45.06 86 PRO A CA 1
ATOM 664 C C . PRO A 1 86 ? 12.522 -16.105 -11.507 1.00 45.06 86 PRO A C 1
ATOM 666 O O . PRO A 1 86 ? 13.085 -17.092 -11.967 1.00 45.06 86 PRO A O 1
ATOM 669 N N . VAL A 1 87 ? 12.572 -14.915 -12.107 1.00 49.84 87 VAL A N 1
ATOM 670 C CA . VAL A 1 87 ? 13.520 -14.634 -13.183 1.00 49.84 87 VAL A CA 1
ATOM 671 C C . VAL A 1 87 ? 14.876 -14.442 -12.512 1.00 49.84 87 VAL A C 1
ATOM 673 O O . VAL A 1 87 ? 15.198 -13.345 -12.046 1.00 49.84 87 VAL A O 1
ATOM 676 N N . ASP A 1 88 ? 15.608 -15.545 -12.378 1.00 44.84 88 ASP A N 1
ATOM 677 C CA . ASP A 1 88 ? 17.027 -15.551 -12.046 1.00 44.84 88 ASP A CA 1
ATOM 678 C C . ASP A 1 88 ? 17.797 -14.673 -13.042 1.00 44.84 88 ASP A C 1
ATOM 680 O O . ASP A 1 88 ? 17.554 -14.692 -14.253 1.00 44.84 88 ASP A O 1
ATOM 684 N N . GLY A 1 89 ? 18.722 -13.881 -12.507 1.00 39.22 89 GLY A N 1
ATOM 685 C CA . GLY A 1 89 ? 19.646 -13.037 -13.257 1.00 39.22 89 GLY A CA 1
ATOM 686 C C . GLY A 1 89 ? 20.795 -12.587 -12.378 1.00 39.22 89 GLY A C 1
ATOM 687 O O . GLY A 1 89 ? 20.518 -11.890 -11.373 1.00 39.22 89 GLY A O 1
#

Foldseek 3Di:
DDLFQVPWDWDWDQDPVPRAIWTATPCCVVVPDVDIFGDDRDFDKDFPVDADPQRRATWIWGDDPPDDIDIDRRHPPGPVVVPDDDPDD

pLDDT: mean 88.81, std 13.21, range [39.22, 96.69]

Organism: NCBI:txid412755

Secondary structure (DSSP, 8-state):
--TTTSSS-EEEEE-TTT--EEEEETTGGGTS---EEE--SSSEEEEEEEEPTTT-PEEEEEE-TTSPPEEEES-TT-GGGGG------

Radius of gyration: 13.71 Å; chains: 1; bounding box: 36×24×31 Å